Protein AF-A0A4Z1KFR5-F1 (afdb_monomer)

Organism: NCBI:txid87229

Solvent-accessible surface area (backbone atoms only — not comparable to full-atom values): 8633 Å² total; per-residue (Å²): 137,85,88,70,86,76,78,69,70,90,73,71,75,81,86,76,94,77,86,81,93,65,93,71,90,58,83,87,72,60,96,84,70,70,55,71,68,58,49,52,51,48,63,71,68,63,67,84,88,78,84,85,61,54,61,66,76,75,52,79,73,80,79,77,61,59,86,38,67,71,59,56,50,54,55,49,49,27,40,51,37,19,47,72,71,64,39,29,70,61,24,26,55,50,31,51,61,56,67,72,48,80,76,59,44,65,73,59,48,57,52,41,52,53,50,28,52,52,23,51,55,50,50,54,60,45,52,58,49,58,66,60,73,77,111

Radius of gyration: 29.34 Å; Cα contacts (8 Å, |Δi|>4): 68; chains: 1; bounding box: 90×49×53 Å

pLDDT: mean 80.18, std 15.15, range [40.25, 95.62]

Foldseek 3Di:
DDDDPPPPCPPVDDPPPPDDPDPCPDDPADPPDDDPVRVVVCVVVDDPDDDDLCLVVVQDDDDDPQPDPVNLVSLLVSLVSCVVVLVLVVSLVSLVVNLPHPPHDPVSNVSSVVSNVVSVVSVVVVVVVVVVVVD

Nearest PDB structures (foldseek):
  7t6d-assembly1_B  TM=8.370E-01  e=9.330E-01  Escherichia coli
  4zlh-assembly1_A  TM=8.603E-01  e=1.531E+00  Escherichia coli O157:H7
  5jhe-assembly1_A-2  TM=6.437E-01  e=6.706E-01  Saccharomyces cerevisiae S288C
  8bfi-assembly1_B  TM=8.028E-01  e=2.378E+00  Homo sapiens
  8fy4-assembly1_B  TM=7.510E-01  e=2.378E+00  Gallus gallus

Mean predicted aligned error: 14.2 Å

Structure (mmCIF, N/CA/C/O backbone):
data_AF-A0A4Z1KFR5-F1
#
_entry.id   AF-A0A4Z1KFR5-F1
#
loop_
_atom_site.group_PDB
_atom_site.id
_atom_site.type_symbol
_atom_site.label_atom_id
_atom_site.label_alt_id
_atom_site.label_comp_id
_atom_site.label_asym_id
_atom_site.label_entity_id
_atom_site.label_seq_id
_atom_site.pdbx_PDB_ins_code
_atom_site.Cartn_x
_atom_site.Cartn_y
_atom_site.Cartn_z
_atom_site.occupancy
_atom_site.B_iso_or_equiv
_atom_site.auth_seq_id
_atom_site.auth_comp_id
_atom_site.auth_asym_id
_atom_site.auth_atom_id
_atom_site.pdbx_PDB_model_num
ATOM 1 N N . MET A 1 1 ? 64.083 32.388 -1.969 1.00 40.25 1 MET A N 1
ATOM 2 C CA . MET A 1 1 ? 62.735 32.206 -2.538 1.00 40.25 1 MET A CA 1
ATOM 3 C C . MET A 1 1 ? 62.936 31.642 -3.929 1.00 40.25 1 MET A C 1
ATOM 5 O O . MET A 1 1 ? 63.245 32.406 -4.830 1.00 40.25 1 MET A O 1
ATOM 9 N N . SER A 1 2 ? 62.914 30.316 -4.057 1.00 44.47 2 SER A N 1
ATOM 10 C CA . SER A 1 2 ? 62.948 29.649 -5.360 1.00 44.47 2 SER A CA 1
ATOM 11 C C . SER A 1 2 ? 61.517 29.267 -5.688 1.00 44.47 2 SER A C 1
ATOM 13 O O . SER A 1 2 ? 60.977 28.348 -5.082 1.00 44.47 2 SER A O 1
ATOM 15 N N . ASP A 1 3 ? 60.907 30.040 -6.574 1.00 46.41 3 ASP A N 1
ATOM 16 C CA . ASP A 1 3 ? 59.593 29.770 -7.143 1.00 46.41 3 ASP A CA 1
ATOM 17 C C . ASP A 1 3 ? 59.803 28.732 -8.255 1.00 46.41 3 ASP A C 1
ATOM 19 O O . ASP A 1 3 ? 60.385 29.034 -9.296 1.00 46.41 3 ASP A O 1
ATOM 23 N N . SER A 1 4 ? 59.479 27.470 -7.976 1.00 55.31 4 SER A N 1
ATOM 24 C CA . SER A 1 4 ? 59.394 26.425 -9.001 1.00 55.31 4 SER A CA 1
ATOM 25 C C . SER A 1 4 ? 57.915 26.253 -9.330 1.00 55.31 4 SER A C 1
ATOM 27 O O . SER A 1 4 ? 57.151 25.991 -8.400 1.00 55.31 4 SER A O 1
ATOM 29 N N . PRO A 1 5 ? 57.481 26.413 -10.592 1.00 56.44 5 PRO A N 1
ATOM 30 C CA . PRO A 1 5 ? 56.101 26.137 -10.950 1.00 56.44 5 PRO A CA 1
ATOM 31 C C . PRO A 1 5 ? 55.876 24.626 -10.844 1.00 56.44 5 PRO A C 1
ATOM 33 O O . PRO A 1 5 ? 56.324 23.860 -11.694 1.00 56.44 5 PRO A O 1
ATOM 36 N N . GLU A 1 6 ? 55.220 24.186 -9.771 1.00 59.72 6 GLU A N 1
ATOM 37 C CA . GLU A 1 6 ? 54.613 22.858 -9.713 1.00 59.72 6 GLU A CA 1
ATOM 38 C C . GLU A 1 6 ? 53.503 22.820 -10.770 1.00 59.72 6 GLU A C 1
ATOM 40 O O . GLU A 1 6 ? 52.383 23.285 -10.550 1.00 59.72 6 GLU A O 1
ATOM 45 N N . GLU A 1 7 ? 53.831 22.315 -11.959 1.00 61.12 7 GLU A N 1
ATOM 46 C CA . GLU A 1 7 ? 52.833 21.947 -12.956 1.00 61.12 7 GLU A CA 1
ATOM 47 C C . GLU A 1 7 ? 51.954 20.857 -12.350 1.00 61.12 7 GLU A C 1
ATOM 49 O O . GLU A 1 7 ? 52.373 19.721 -12.151 1.00 61.12 7 GLU A O 1
ATOM 54 N N . ASN A 1 8 ? 50.741 21.251 -11.978 1.00 58.06 8 ASN A N 1
ATOM 55 C CA . ASN A 1 8 ? 49.776 20.418 -11.288 1.00 58.06 8 ASN A CA 1
ATOM 56 C C . ASN A 1 8 ? 49.280 19.326 -12.265 1.00 58.06 8 ASN A C 1
ATOM 58 O O . ASN A 1 8 ? 48.485 19.635 -13.160 1.00 58.06 8 ASN A O 1
ATOM 62 N N . PRO A 1 9 ? 49.702 18.051 -12.127 1.00 60.66 9 PRO A N 1
ATOM 63 C CA . PRO A 1 9 ? 49.445 16.997 -13.118 1.00 60.66 9 PRO A CA 1
ATOM 64 C C . PRO A 1 9 ? 47.976 16.547 -13.152 1.00 60.66 9 PRO A C 1
ATOM 66 O O . PRO A 1 9 ? 47.598 15.685 -13.938 1.00 60.66 9 PRO A O 1
ATOM 69 N N . LEU A 1 10 ? 47.125 17.141 -12.311 1.00 60.44 10 LEU A N 1
ATOM 70 C CA . LEU A 1 10 ? 45.708 16.813 -12.178 1.00 60.44 10 LEU A CA 1
ATOM 71 C C . LEU A 1 10 ? 44.878 17.165 -13.430 1.00 60.44 10 LEU A C 1
ATOM 73 O O . LEU A 1 10 ? 43.775 16.651 -13.587 1.00 60.44 10 LEU A O 1
ATOM 77 N N . PHE A 1 11 ? 45.409 18.003 -14.329 1.00 58.62 11 PHE A N 1
ATOM 78 C CA . PHE A 1 11 ? 44.760 18.383 -15.593 1.00 58.62 11 PHE A CA 1
ATOM 79 C C . PHE A 1 11 ? 45.510 17.912 -16.849 1.00 58.62 11 PHE A C 1
ATOM 81 O O . PHE A 1 11 ? 45.105 18.249 -17.958 1.00 58.62 11 PHE A O 1
ATOM 88 N N . ALA A 1 12 ? 46.566 17.105 -16.702 1.00 65.25 12 ALA A N 1
ATOM 89 C CA . ALA A 1 12 ? 47.328 16.544 -17.820 1.00 65.25 12 ALA A CA 1
ATOM 90 C C . ALA A 1 12 ? 46.675 15.257 -18.359 1.00 65.25 12 ALA A C 1
ATOM 92 O O . ALA A 1 12 ? 47.291 14.195 -18.403 1.00 65.25 12 ALA A O 1
ATOM 93 N N . ILE A 1 13 ? 45.393 15.334 -18.724 1.00 63.94 13 ILE A N 1
ATOM 94 C CA . ILE A 1 13 ? 44.717 14.258 -19.454 1.00 63.94 13 ILE A CA 1
ATOM 95 C C . ILE A 1 13 ? 44.874 14.573 -20.940 1.00 63.94 13 ILE A C 1
ATOM 97 O O . ILE A 1 13 ? 44.124 15.375 -21.496 1.00 63.94 13 ILE A O 1
ATOM 101 N N . GLU A 1 14 ? 45.871 13.964 -21.578 1.00 62.62 14 GLU A N 1
ATOM 102 C CA . GLU A 1 14 ? 45.983 13.974 -23.035 1.00 62.62 14 GLU A CA 1
ATOM 103 C C . GLU A 1 14 ? 44.913 13.045 -23.620 1.00 62.62 14 GLU A C 1
ATOM 105 O O . GLU A 1 14 ? 44.894 11.839 -23.372 1.00 62.62 14 GLU A O 1
ATOM 110 N N . TYR A 1 15 ? 43.975 13.629 -24.365 1.00 50.84 15 TYR A N 1
ATOM 111 C CA . TYR A 1 15 ? 42.978 12.892 -25.133 1.00 50.84 15 TYR A CA 1
ATOM 112 C C . TYR A 1 15 ? 43.611 12.460 -26.460 1.00 50.84 15 TYR A C 1
ATOM 114 O O . TYR A 1 15 ? 43.495 13.159 -27.466 1.00 50.84 15 TYR A O 1
ATOM 122 N N . ASP A 1 16 ? 44.316 11.328 -26.448 1.00 46.94 16 ASP A N 1
ATOM 123 C CA . ASP A 1 16 ? 44.794 10.690 -27.672 1.00 46.94 16 ASP A CA 1
ATOM 124 C C . ASP A 1 16 ? 43.705 9.764 -28.227 1.00 46.94 16 ASP A C 1
ATOM 126 O O . ASP A 1 16 ? 43.477 8.653 -27.750 1.00 46.94 16 ASP A O 1
ATOM 130 N N . SER A 1 17 ? 42.987 10.252 -29.237 1.00 55.53 17 SER A N 1
ATOM 131 C CA . SER A 1 17 ? 42.056 9.463 -30.047 1.00 55.53 17 SER A CA 1
ATOM 132 C C . SER A 1 17 ? 42.835 8.715 -31.138 1.00 55.53 17 SER A C 1
ATOM 134 O O . SER A 1 17 ? 42.569 8.906 -32.326 1.00 55.53 17 SER A O 1
ATOM 136 N N . SER A 1 18 ? 43.832 7.910 -30.765 1.00 58.16 18 SER A N 1
ATOM 137 C CA . SER A 1 18 ? 44.662 7.181 -31.730 1.00 58.16 18 SER A CA 1
ATOM 138 C C . SER A 1 18 ? 45.130 5.814 -31.219 1.00 58.16 18 SER A C 1
ATOM 140 O O . SER A 1 18 ? 46.304 5.474 -31.331 1.00 58.16 18 SER A O 1
ATOM 142 N N . ASP A 1 19 ? 44.204 4.981 -30.738 1.00 52.28 19 ASP A N 1
ATOM 143 C CA . ASP A 1 19 ? 44.435 3.533 -30.635 1.00 52.28 19 ASP A CA 1
ATOM 144 C C . ASP A 1 19 ? 43.265 2.759 -31.263 1.00 52.28 19 ASP A C 1
ATOM 146 O O . ASP A 1 19 ? 42.355 2.291 -30.587 1.00 52.28 19 ASP A O 1
ATOM 150 N N . GLU A 1 20 ? 43.257 2.663 -32.597 1.00 50.41 20 GLU A N 1
ATOM 151 C CA . GLU A 1 20 ? 42.346 1.771 -33.325 1.00 50.41 20 GLU A CA 1
ATOM 152 C C . GLU A 1 20 ? 43.113 1.056 -34.448 1.00 50.41 20 GLU A C 1
ATOM 154 O O . GLU A 1 20 ? 43.122 1.463 -35.607 1.00 50.41 20 GLU A O 1
ATOM 159 N N . SER A 1 21 ? 43.824 -0.015 -34.085 1.00 52.75 21 SER A N 1
ATOM 160 C CA . SER A 1 21 ? 44.385 -0.999 -35.024 1.00 52.75 21 SER A CA 1
ATOM 161 C C . SER A 1 21 ? 43.754 -2.370 -34.796 1.00 52.75 21 SER A C 1
ATOM 163 O O . SER A 1 21 ? 44.427 -3.359 -34.517 1.00 52.75 21 SER A O 1
ATOM 165 N N . THR A 1 22 ? 42.435 -2.435 -34.957 1.00 56.69 22 THR A N 1
ATOM 166 C CA . THR A 1 22 ? 41.704 -3.674 -35.246 1.00 56.69 22 THR A CA 1
ATOM 167 C C . THR A 1 22 ? 40.730 -3.397 -36.389 1.00 56.69 22 THR A C 1
ATOM 169 O O . THR A 1 22 ? 40.106 -2.338 -36.387 1.00 56.69 22 THR A O 1
ATOM 172 N N . PRO A 1 23 ? 40.594 -4.282 -37.395 1.00 47.09 23 PRO A N 1
ATOM 173 C CA . PRO A 1 23 ? 39.638 -4.085 -38.480 1.00 47.09 23 PRO A CA 1
ATOM 174 C C . PRO A 1 23 ? 38.212 -4.274 -37.942 1.00 47.09 23 PRO A C 1
ATOM 176 O O . PRO A 1 23 ? 37.641 -5.360 -38.024 1.00 47.09 23 PRO A O 1
ATOM 179 N N . ASP A 1 24 ? 37.654 -3.214 -37.361 1.00 49.66 24 ASP A N 1
ATOM 180 C CA . ASP A 1 24 ? 36.275 -3.132 -36.891 1.00 49.66 24 ASP A CA 1
ATOM 181 C C . ASP A 1 24 ? 35.333 -3.039 -38.104 1.00 49.66 24 ASP A C 1
ATOM 183 O O . ASP A 1 24 ? 34.917 -1.971 -38.544 1.00 49.66 24 ASP A O 1
ATOM 187 N N . THR A 1 25 ? 34.986 -4.191 -38.682 1.00 58.25 25 THR A N 1
ATOM 188 C CA . THR A 1 25 ? 33.939 -4.318 -39.716 1.00 58.25 25 THR A CA 1
ATOM 189 C C . THR A 1 25 ? 32.521 -4.343 -39.133 1.00 58.25 25 THR A C 1
ATOM 191 O O . THR A 1 25 ? 31.588 -4.814 -39.781 1.00 58.25 25 THR A O 1
ATOM 194 N N . THR A 1 26 ? 32.336 -3.866 -37.905 1.00 63.62 26 THR A N 1
ATOM 195 C CA . THR A 1 26 ? 31.020 -3.672 -37.295 1.00 63.62 26 THR A CA 1
ATOM 196 C C . THR A 1 26 ? 30.990 -2.287 -36.684 1.00 63.62 26 THR A C 1
ATOM 198 O O . THR A 1 26 ? 31.729 -2.014 -35.742 1.00 63.62 26 THR A O 1
ATOM 201 N N . GLU A 1 27 ? 30.148 -1.416 -37.234 1.00 67.00 27 GLU A N 1
ATOM 202 C CA . GLU A 1 27 ? 29.875 -0.093 -36.682 1.00 67.00 27 GLU A CA 1
ATOM 203 C C . GLU A 1 27 ? 29.598 -0.231 -35.176 1.00 67.00 27 GLU A C 1
ATOM 205 O O . GLU A 1 27 ? 28.696 -0.968 -34.770 1.00 67.00 27 GLU A O 1
ATOM 210 N N . LYS A 1 28 ? 30.415 0.415 -34.335 1.00 75.25 28 LYS A N 1
ATOM 211 C CA . LYS A 1 28 ? 30.252 0.422 -32.875 1.00 75.25 28 LYS A CA 1
ATOM 212 C C . LYS A 1 28 ? 28.951 1.153 -32.531 1.00 75.25 28 LYS A C 1
ATOM 214 O O . LYS A 1 28 ? 28.934 2.365 -32.335 1.00 75.25 28 LYS A O 1
ATOM 219 N N . VAL A 1 29 ? 27.843 0.416 -32.496 1.00 77.38 29 VAL A N 1
ATOM 220 C CA . VAL A 1 29 ? 26.529 0.945 -32.121 1.00 77.38 29 VAL A CA 1
ATOM 221 C C . VAL A 1 29 ? 26.507 1.196 -30.605 1.00 77.38 29 VAL A C 1
ATOM 223 O O . VAL A 1 29 ? 26.813 0.279 -29.836 1.00 77.38 29 VAL A O 1
ATOM 226 N N . PRO A 1 30 ? 26.149 2.410 -30.141 1.00 86.44 30 PRO A N 1
ATOM 227 C CA . PRO A 1 30 ? 26.003 2.696 -28.717 1.00 86.44 30 PRO A CA 1
ATOM 228 C C . PRO A 1 30 ? 25.018 1.741 -28.033 1.00 86.44 30 PRO A C 1
ATOM 230 O O . PRO A 1 30 ? 24.008 1.358 -28.620 1.00 86.44 30 PRO A O 1
ATOM 233 N N . ARG A 1 31 ? 25.268 1.409 -26.759 1.00 84.62 31 ARG A N 1
ATOM 234 C CA . ARG A 1 31 ? 24.423 0.498 -25.958 1.00 84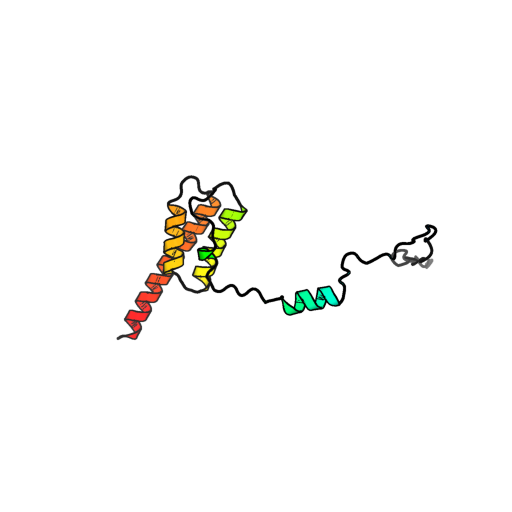.62 31 ARG A CA 1
ATOM 235 C C . ARG A 1 31 ? 22.938 0.892 -25.941 1.00 84.62 31 ARG A C 1
ATOM 237 O O . ARG A 1 31 ? 22.086 0.011 -25.877 1.00 84.62 31 ARG A O 1
ATOM 244 N N . ASP A 1 32 ? 22.655 2.188 -26.029 1.00 84.25 32 ASP A N 1
ATOM 245 C CA . ASP A 1 32 ? 21.304 2.750 -25.938 1.00 84.25 32 ASP A CA 1
ATOM 246 C C . ASP A 1 32 ? 20.728 3.138 -27.312 1.00 84.25 32 ASP A C 1
ATOM 248 O O . ASP A 1 32 ? 19.756 3.888 -27.399 1.00 84.25 32 ASP A O 1
ATOM 252 N N . PHE A 1 33 ? 21.330 2.668 -28.409 1.00 87.12 33 PHE A N 1
ATOM 253 C CA . PHE A 1 33 ? 20.815 2.950 -29.744 1.00 87.12 33 PHE A CA 1
ATOM 254 C C . PHE A 1 33 ? 19.433 2.318 -29.955 1.00 87.12 33 PHE A C 1
ATOM 256 O O . PHE A 1 33 ? 19.229 1.117 -29.769 1.00 87.12 33 PHE A O 1
ATOM 263 N N . GLN A 1 34 ? 18.497 3.134 -30.430 1.00 87.19 34 GLN A N 1
ATOM 264 C CA . GLN A 1 34 ? 17.168 2.726 -30.862 1.00 87.19 34 GLN A CA 1
ATOM 265 C C . GLN A 1 34 ? 16.929 3.310 -32.256 1.00 87.19 34 GLN A C 1
ATOM 267 O O . GLN A 1 34 ? 17.179 4.492 -32.486 1.00 87.19 34 GLN A O 1
ATOM 272 N N . SER A 1 35 ? 16.450 2.495 -33.200 1.00 90.94 35 SER A N 1
ATOM 273 C CA . SER A 1 35 ? 16.064 3.001 -34.520 1.00 90.94 35 SER A CA 1
ATOM 274 C C . SER A 1 35 ? 14.871 3.957 -34.409 1.00 90.94 35 SER A C 1
ATOM 276 O O . SER A 1 35 ? 14.023 3.813 -33.525 1.00 90.94 35 SER A O 1
ATOM 278 N N . GLU A 1 36 ? 14.764 4.904 -35.344 1.00 91.38 36 GLU A N 1
ATOM 279 C CA . GLU A 1 36 ? 13.643 5.857 -35.389 1.00 91.38 36 GLU A CA 1
ATOM 280 C C . GLU A 1 36 ? 12.286 5.139 -35.487 1.00 91.38 36 GLU A C 1
ATOM 282 O O . GLU A 1 36 ? 11.316 5.539 -34.848 1.00 91.38 36 GLU A O 1
ATOM 287 N N . GLU A 1 37 ? 12.215 4.027 -36.224 1.00 91.81 37 GLU A N 1
ATOM 288 C CA . GLU A 1 37 ? 11.002 3.209 -36.316 1.00 91.81 37 GLU A CA 1
ATOM 289 C C . GLU A 1 37 ? 10.596 2.629 -34.953 1.00 91.81 37 GLU A C 1
ATOM 291 O O . GLU A 1 37 ? 9.436 2.751 -34.549 1.00 91.81 37 GLU A O 1
ATOM 296 N N . ASN A 1 38 ? 11.557 2.081 -34.201 1.00 91.31 38 ASN A N 1
ATOM 297 C CA . ASN A 1 38 ? 11.310 1.553 -32.862 1.00 91.31 38 ASN A CA 1
ATOM 298 C C . ASN A 1 38 ? 10.920 2.669 -31.890 1.00 91.31 38 ASN A C 1
ATOM 300 O O . ASN A 1 38 ? 10.055 2.464 -31.039 1.00 91.31 38 ASN A O 1
ATOM 304 N N . PHE A 1 39 ? 11.539 3.847 -31.998 1.00 90.81 39 PHE A N 1
ATOM 305 C CA . PHE A 1 39 ? 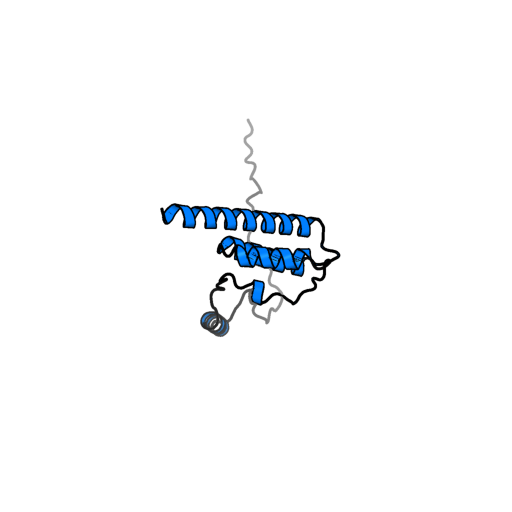11.179 5.002 -31.179 1.00 90.81 39 PHE A CA 1
ATOM 306 C C . PHE A 1 39 ? 9.739 5.437 -31.448 1.00 90.81 39 PHE A C 1
ATOM 308 O O . PHE A 1 39 ? 8.959 5.604 -30.512 1.00 90.81 39 PHE A O 1
AT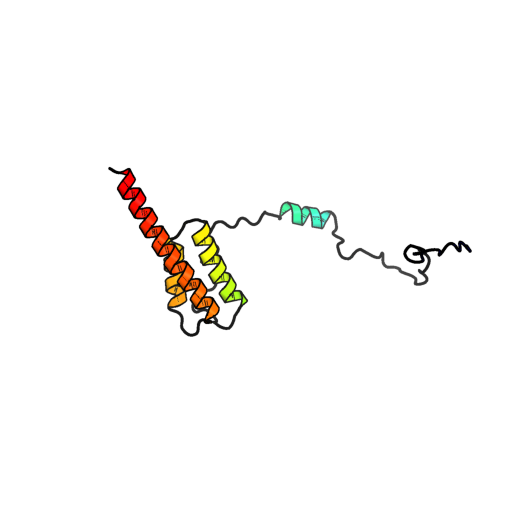OM 315 N N . GLN A 1 40 ? 9.343 5.549 -32.716 1.00 94.19 40 GLN A N 1
ATOM 316 C CA . GLN A 1 40 ? 7.981 5.918 -33.097 1.00 94.19 40 GLN A CA 1
ATOM 317 C C . GLN A 1 40 ? 6.956 4.860 -32.674 1.00 94.19 40 GLN A C 1
ATOM 319 O O . GLN A 1 40 ? 5.857 5.227 -32.258 1.00 94.19 40 GLN A O 1
ATOM 324 N N . ALA A 1 41 ? 7.299 3.568 -32.731 1.00 93.25 41 ALA A N 1
ATOM 325 C CA . ALA A 1 41 ? 6.452 2.492 -32.219 1.00 93.25 41 ALA A CA 1
ATOM 326 C C . ALA A 1 41 ? 6.217 2.639 -30.707 1.00 93.25 41 ALA A C 1
ATOM 328 O O . ALA A 1 41 ? 5.067 2.751 -30.279 1.00 93.25 41 ALA A O 1
ATOM 329 N N . VAL A 1 42 ? 7.293 2.767 -29.920 1.00 91.69 42 VAL A N 1
ATOM 330 C CA . VAL A 1 42 ? 7.204 2.982 -28.467 1.00 91.69 42 VAL A CA 1
ATOM 331 C C . VAL A 1 42 ? 6.429 4.255 -28.162 1.00 91.69 42 VAL A C 1
ATOM 333 O O . VAL A 1 42 ? 5.563 4.246 -27.304 1.00 91.69 42 VAL A O 1
ATOM 336 N N . ARG A 1 43 ? 6.664 5.348 -28.888 1.00 92.06 43 ARG A N 1
ATOM 337 C CA . ARG A 1 43 ? 5.994 6.629 -28.635 1.00 92.06 43 ARG A CA 1
ATOM 338 C C . ARG A 1 43 ? 4.493 6.594 -28.935 1.00 92.06 43 ARG A C 1
ATOM 340 O O . ARG A 1 43 ? 3.740 7.317 -28.292 1.00 92.06 43 ARG A O 1
ATOM 347 N N . ARG A 1 44 ? 4.056 5.785 -29.909 1.00 92.50 44 ARG A N 1
ATOM 348 C CA . ARG A 1 44 ? 2.627 5.566 -30.206 1.00 92.50 44 ARG A CA 1
ATOM 349 C C . ARG A 1 44 ? 1.952 4.703 -29.144 1.00 92.50 44 ARG A C 1
ATOM 351 O O . ARG A 1 44 ? 0.791 4.939 -28.827 1.00 92.50 44 ARG A O 1
ATOM 358 N N . GLU A 1 45 ? 2.658 3.697 -28.638 1.00 93.12 45 GLU A N 1
ATOM 359 C CA . GLU A 1 45 ? 2.128 2.761 -27.645 1.00 93.12 45 GLU A CA 1
ATOM 360 C C . GLU A 1 45 ? 2.207 3.309 -26.214 1.00 93.12 45 GLU A C 1
ATOM 362 O O . GLU A 1 45 ? 1.361 2.992 -25.375 1.00 93.12 45 GLU A O 1
ATOM 367 N N . TRP A 1 46 ? 3.199 4.157 -25.938 1.00 91.75 46 TRP A N 1
ATOM 368 C CA . TRP A 1 46 ? 3.485 4.651 -24.604 1.00 91.75 46 TRP A CA 1
ATOM 369 C C . TRP A 1 46 ? 2.300 5.430 -24.048 1.00 91.75 46 TRP A C 1
ATOM 371 O O . TRP A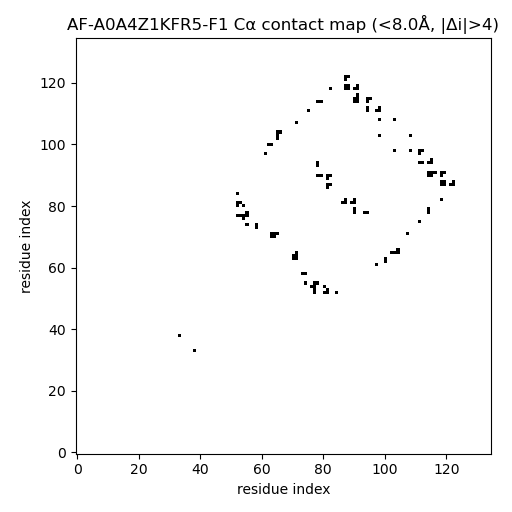 1 46 ? 1.819 6.410 -24.621 1.00 91.75 46 TRP A O 1
ATOM 381 N N . LYS A 1 47 ? 1.860 4.998 -22.871 1.00 86.94 47 LYS A N 1
ATOM 382 C CA . LYS A 1 47 ? 0.875 5.687 -22.053 1.00 86.94 47 LYS A CA 1
ATOM 383 C C . LYS A 1 47 ? 1.483 5.906 -20.684 1.00 86.94 47 LYS A C 1
ATOM 385 O O . LYS A 1 47 ? 2.092 4.996 -20.120 1.00 86.94 47 LYS A O 1
ATOM 390 N N . ALA A 1 48 ? 1.287 7.104 -20.143 1.00 86.19 48 ALA A N 1
ATOM 391 C CA . ALA A 1 48 ? 1.633 7.370 -18.759 1.00 86.19 48 ALA A CA 1
ATOM 392 C C . ALA A 1 48 ? 0.891 6.370 -17.863 1.00 86.19 48 ALA A C 1
ATOM 394 O O . ALA A 1 48 ? -0.323 6.185 -17.992 1.00 86.19 48 ALA A O 1
ATOM 395 N N . ARG A 1 49 ? 1.624 5.719 -16.959 1.00 78.50 49 ARG A N 1
ATOM 396 C CA . ARG A 1 49 ? 1.018 4.869 -15.937 1.00 78.50 49 ARG A CA 1
ATOM 397 C C . ARG A 1 49 ? 0.206 5.769 -15.009 1.00 78.50 49 ARG A C 1
ATOM 399 O O . ARG A 1 49 ? 0.769 6.618 -14.327 1.00 78.50 49 ARG A O 1
ATOM 406 N N . SER A 1 50 ? -1.111 5.601 -15.024 1.00 77.94 50 SER A N 1
ATOM 407 C CA . SER A 1 50 ? -2.026 6.264 -14.097 1.00 77.94 50 SER A CA 1
ATOM 408 C C . SER A 1 50 ? -2.423 5.252 -13.028 1.00 77.94 50 SER A C 1
ATOM 410 O O . SER A 1 50 ? -3.026 4.229 -13.343 1.00 77.94 50 SER A O 1
ATOM 412 N N . GLU A 1 51 ? -2.025 5.506 -11.785 1.00 76.00 51 GLU A N 1
ATOM 413 C CA . GLU A 1 51 ? -2.400 4.690 -10.627 1.00 76.00 51 GLU A CA 1
ATOM 414 C C . GLU A 1 51 ? -3.591 5.354 -9.933 1.00 76.00 51 GLU A C 1
ATOM 416 O O . GLU A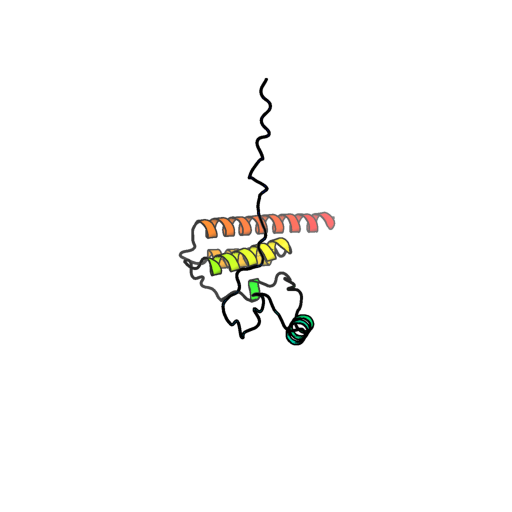 1 51 ? -3.469 6.474 -9.443 1.00 76.00 51 GLU A O 1
ATOM 421 N N . SER A 1 52 ? -4.760 4.710 -9.969 1.00 80.56 52 SER A N 1
ATOM 422 C CA . SER A 1 52 ? -6.064 5.277 -9.588 1.00 80.56 52 SER A CA 1
ATOM 423 C C . SER A 1 52 ? -6.599 4.788 -8.235 1.00 80.56 52 SER A C 1
ATOM 425 O O . SER A 1 52 ? -7.789 4.950 -7.958 1.00 80.56 52 SER A O 1
ATOM 427 N N . GLY A 1 53 ? -5.778 4.166 -7.380 1.00 80.81 53 GLY A N 1
ATOM 428 C CA . GLY A 1 53 ? -6.281 3.580 -6.129 1.00 80.81 53 GLY A CA 1
ATOM 429 C C . GLY A 1 53 ? -6.759 2.135 -6.266 1.00 80.81 53 GLY A C 1
ATOM 430 O O . GLY A 1 53 ? -7.446 1.618 -5.381 1.00 80.81 53 GLY A O 1
ATOM 431 N N . GLU A 1 54 ? -6.492 1.493 -7.402 1.00 85.88 54 GLU A N 1
ATOM 432 C CA . GLU A 1 54 ? -7.035 0.179 -7.755 1.00 85.88 54 GLU A CA 1
ATOM 433 C C . GLU A 1 54 ? -6.003 -0.950 -7.690 1.00 85.88 54 GLU A C 1
ATOM 435 O O . GLU A 1 54 ? -6.325 -2.079 -8.063 1.00 85.88 54 GLU A O 1
ATOM 440 N N . ILE A 1 55 ? -4.794 -0.694 -7.175 1.00 84.75 55 ILE A N 1
ATOM 441 C CA . ILE A 1 55 ? -3.734 -1.712 -7.089 1.00 84.75 55 ILE A CA 1
ATOM 442 C C . ILE A 1 55 ? -4.216 -2.931 -6.293 1.00 84.75 55 ILE A C 1
ATOM 444 O O . ILE A 1 55 ? -3.928 -4.067 -6.661 1.00 84.75 55 ILE A O 1
ATOM 448 N N . HIS A 1 56 ? -5.045 -2.722 -5.268 1.00 81.12 56 HIS A N 1
ATOM 449 C CA . HIS A 1 56 ? -5.632 -3.801 -4.471 1.00 81.12 56 HIS A CA 1
ATOM 450 C C . HIS A 1 56 ? -6.436 -4.835 -5.294 1.00 81.12 56 HIS A C 1
ATOM 452 O O . HIS A 1 56 ? -6.612 -5.964 -4.843 1.00 81.12 56 HIS A O 1
ATOM 458 N N . LYS A 1 57 ? -6.925 -4.485 -6.495 1.00 86.81 57 LYS A N 1
ATOM 459 C CA . LYS A 1 57 ? -7.695 -5.387 -7.374 1.00 86.81 57 LYS A CA 1
ATOM 460 C C . LYS A 1 57 ? -6.813 -6.323 -8.196 1.00 86.81 57 LYS A C 1
ATOM 462 O O . LYS A 1 57 ? -7.278 -7.377 -8.618 1.00 86.81 57 LYS A O 1
ATOM 467 N N . THR A 1 58 ? -5.570 -5.926 -8.459 1.00 86.31 58 THR A N 1
ATOM 468 C CA . THR A 1 58 ? -4.614 -6.695 -9.272 1.00 86.31 58 THR A CA 1
ATOM 469 C C . THR A 1 58 ? -3.675 -7.544 -8.420 1.00 86.31 58 THR A C 1
ATOM 471 O O . THR A 1 58 ? -2.847 -8.277 -8.964 1.00 86.31 58 THR A O 1
ATOM 474 N N . LEU A 1 59 ? -3.804 -7.464 -7.092 1.00 85.00 59 LEU A N 1
ATOM 475 C CA . LEU A 1 59 ? -3.019 -8.264 -6.166 1.00 85.00 59 LEU A CA 1
ATOM 476 C C . LEU A 1 59 ? -3.289 -9.763 -6.345 1.00 85.00 59 LEU A C 1
ATOM 478 O O . LEU A 1 59 ? -4.420 -10.165 -6.638 1.00 85.00 59 LEU A O 1
ATOM 482 N N . PRO A 1 60 ? -2.266 -10.610 -6.128 1.00 83.44 60 PRO A N 1
ATOM 483 C CA . PRO A 1 60 ? -2.474 -12.047 -6.078 1.00 83.44 60 PRO A CA 1
ATOM 484 C C . PRO A 1 60 ? -3.461 -12.400 -4.952 1.00 83.44 60 PRO A C 1
ATOM 486 O O . PRO A 1 60 ? -3.543 -11.681 -3.953 1.00 83.44 60 PRO A O 1
ATOM 489 N N . PRO A 1 61 ? -4.216 -13.502 -5.084 1.00 83.56 61 PRO A N 1
ATOM 490 C CA . PRO A 1 61 ? -5.158 -13.913 -4.055 1.00 83.56 61 PRO A CA 1
ATOM 491 C C . PRO A 1 61 ? -4.431 -14.229 -2.743 1.00 83.56 61 PRO A C 1
ATOM 493 O O . PRO A 1 61 ? -3.304 -14.725 -2.743 1.00 83.56 61 PRO A O 1
ATOM 496 N N . LEU A 1 62 ? -5.105 -13.966 -1.625 1.00 81.38 62 LEU A N 1
ATOM 497 C CA . LEU A 1 62 ? -4.716 -14.501 -0.321 1.00 81.38 62 LEU A CA 1
ATOM 498 C C . LEU A 1 62 ? -4.887 -16.039 -0.331 1.00 81.38 62 LEU A C 1
ATOM 500 O O . LEU A 1 62 ? -5.807 -16.528 -0.995 1.00 81.38 62 LEU A O 1
ATOM 504 N N . PRO A 1 63 ? -4.059 -16.813 0.394 1.00 79.25 63 PRO A N 1
ATOM 505 C CA . PRO A 1 63 ? -3.111 -16.375 1.418 1.00 79.25 63 PRO A CA 1
ATOM 506 C C . PRO A 1 63 ? -1.768 -15.847 0.894 1.00 79.25 63 PRO A C 1
ATOM 508 O O . PRO A 1 63 ? -1.291 -16.239 -0.172 1.00 79.25 63 PRO A O 1
ATOM 511 N N . LEU A 1 64 ? -1.148 -14.944 1.660 1.00 78.62 64 LEU A N 1
ATOM 512 C CA . LEU A 1 64 ? 0.177 -14.407 1.335 1.00 78.62 64 LEU A CA 1
ATOM 513 C C . LEU A 1 64 ? 1.245 -15.493 1.473 1.00 78.62 64 LEU A C 1
ATOM 515 O O . LEU A 1 64 ? 1.172 -16.319 2.375 1.00 78.62 64 LEU A O 1
ATOM 519 N N . ASN A 1 65 ? 2.298 -15.444 0.655 1.00 77.94 65 ASN A N 1
ATOM 520 C CA . ASN A 1 65 ? 3.537 -16.126 1.002 1.00 77.94 65 ASN A CA 1
ATOM 521 C C . ASN A 1 65 ? 4.329 -15.224 1.966 1.00 77.94 65 ASN A C 1
ATOM 523 O O . ASN A 1 65 ? 4.913 -14.230 1.517 1.00 77.94 65 ASN A O 1
ATOM 527 N N . PRO A 1 66 ? 4.402 -15.553 3.267 1.00 68.06 66 PRO A N 1
ATOM 528 C CA . PRO A 1 66 ? 4.995 -14.670 4.268 1.00 68.06 66 PRO A CA 1
ATOM 529 C C . PRO A 1 66 ? 6.495 -14.436 4.067 1.00 68.06 66 PRO A C 1
ATOM 531 O O . PRO A 1 66 ? 7.034 -13.430 4.518 1.00 68.06 66 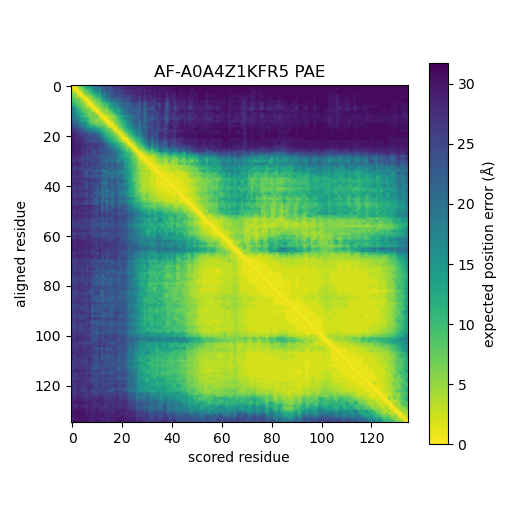PRO A O 1
ATOM 534 N N . ARG A 1 67 ? 7.187 -15.328 3.345 1.00 73.19 67 ARG A N 1
ATOM 535 C CA . ARG A 1 67 ? 8.618 -15.182 3.035 1.00 73.19 67 ARG A CA 1
ATOM 536 C C . ARG A 1 67 ? 8.897 -14.401 1.751 1.00 73.19 67 ARG A C 1
ATOM 538 O O . ARG A 1 67 ? 10.059 -14.155 1.424 1.00 73.19 67 ARG A O 1
ATOM 545 N N . SER A 1 68 ? 7.862 -13.989 1.021 1.00 83.50 68 SER A N 1
ATOM 546 C CA . SER A 1 68 ? 8.009 -13.228 -0.216 1.00 83.50 68 SER A CA 1
ATOM 547 C C . SER A 1 68 ? 7.980 -11.723 0.052 1.00 83.50 68 SER A C 1
ATOM 549 O O . SER A 1 68 ? 6.922 -11.098 0.064 1.00 83.50 68 SER A O 1
ATOM 551 N N . LYS A 1 69 ? 9.170 -11.119 0.182 1.00 83.06 69 LYS A N 1
ATOM 552 C CA . LYS A 1 69 ? 9.343 -9.655 0.247 1.00 83.06 69 LYS A CA 1
ATOM 553 C C . LYS A 1 69 ? 8.594 -8.877 -0.849 1.00 83.06 69 LYS A C 1
ATOM 555 O O . LYS A 1 69 ? 7.954 -7.880 -0.508 1.00 83.06 69 LYS A O 1
ATOM 560 N N . PRO A 1 70 ? 8.648 -9.266 -2.143 1.00 88.50 70 PRO A N 1
ATOM 561 C CA . PRO A 1 70 ? 7.944 -8.507 -3.174 1.00 88.50 70 PRO A CA 1
ATOM 562 C C . PRO A 1 70 ? 6.426 -8.585 -2.997 1.00 88.50 70 PRO A C 1
ATOM 564 O O . PRO A 1 70 ? 5.745 -7.587 -3.208 1.00 88.50 70 PRO A O 1
ATOM 567 N N . GLN A 1 71 ? 5.899 -9.728 -2.545 1.00 86.12 71 GLN A N 1
ATOM 568 C CA . GLN A 1 71 ? 4.467 -9.873 -2.308 1.00 86.12 71 GLN A CA 1
ATOM 569 C C . GLN A 1 71 ? 4.026 -9.018 -1.117 1.00 86.12 71 GLN A C 1
ATOM 571 O O . GLN A 1 71 ? 3.098 -8.234 -1.255 1.00 86.12 71 GLN A O 1
ATOM 576 N N . THR A 1 72 ? 4.725 -9.063 0.021 1.00 88.50 72 THR A N 1
ATOM 577 C CA . THR A 1 72 ? 4.381 -8.218 1.181 1.00 88.50 72 THR A CA 1
ATOM 578 C C . THR A 1 72 ? 4.425 -6.726 0.848 1.00 88.50 72 THR A C 1
ATOM 580 O O . THR A 1 72 ? 3.547 -5.977 1.267 1.00 88.50 72 THR A O 1
ATOM 583 N N . ALA A 1 73 ? 5.391 -6.290 0.031 1.00 90.06 73 ALA A N 1
ATOM 584 C CA . ALA A 1 73 ? 5.475 -4.898 -0.406 1.00 90.06 73 ALA A CA 1
ATOM 585 C C . ALA A 1 73 ? 4.267 -4.478 -1.262 1.00 90.06 73 ALA A C 1
ATOM 587 O O . ALA A 1 73 ? 3.712 -3.408 -1.042 1.00 90.06 73 ALA A O 1
ATOM 588 N N . GLN A 1 74 ? 3.809 -5.327 -2.190 1.00 90.50 74 GLN A N 1
ATOM 589 C CA . GLN A 1 74 ? 2.640 -5.028 -3.028 1.00 90.50 74 GLN A CA 1
ATOM 590 C C . GLN A 1 74 ? 1.361 -4.817 -2.209 1.00 90.50 74 GLN A C 1
ATOM 592 O O . GLN A 1 74 ? 0.592 -3.901 -2.493 1.00 90.50 74 GLN A O 1
ATOM 597 N N . PHE A 1 75 ? 1.143 -5.634 -1.177 1.00 90.81 75 PHE A N 1
ATOM 598 C CA . PHE A 1 75 ? -0.027 -5.492 -0.307 1.00 90.81 75 PHE A CA 1
ATOM 599 C C . PHE A 1 75 ? 0.069 -4.248 0.570 1.00 90.81 75 PHE A C 1
ATOM 601 O O . PHE A 1 75 ? -0.934 -3.561 0.752 1.00 90.81 75 PHE A O 1
ATOM 608 N N . LEU A 1 76 ? 1.270 -3.918 1.057 1.00 92.19 76 LEU A N 1
ATOM 609 C CA . LEU A 1 76 ? 1.480 -2.662 1.769 1.00 92.19 76 LEU A CA 1
ATOM 610 C C . LEU A 1 76 ? 1.149 -1.466 0.872 1.00 92.19 76 LEU A C 1
ATOM 612 O O . LEU A 1 76 ? 0.352 -0.622 1.267 1.00 92.19 76 LEU A O 1
ATOM 616 N N . TYR A 1 77 ? 1.682 -1.435 -0.351 1.00 91.75 77 TYR A N 1
ATOM 617 C CA . TYR A 1 77 ? 1.409 -0.352 -1.296 1.00 91.75 77 TYR A CA 1
ATOM 618 C C . TYR A 1 77 ? -0.076 -0.211 -1.607 1.00 91.75 77 TYR A C 1
ATOM 620 O O . TYR A 1 77 ? -0.572 0.906 -1.687 1.00 91.75 77 TYR A O 1
ATOM 628 N N . ALA A 1 78 ? -0.812 -1.316 -1.717 1.00 92.69 78 ALA A N 1
ATOM 629 C CA . ALA A 1 78 ? -2.254 -1.260 -1.913 1.00 92.69 78 ALA A CA 1
ATOM 630 C C . ALA A 1 78 ? -2.993 -0.615 -0.725 1.00 92.69 78 ALA A C 1
ATOM 632 O O . ALA A 1 78 ? -3.898 0.193 -0.938 1.00 92.69 78 ALA A O 1
ATOM 633 N N . ILE A 1 79 ? -2.602 -0.925 0.519 1.00 93.88 79 ILE A N 1
ATOM 634 C CA . ILE A 1 79 ? -3.164 -0.275 1.717 1.00 93.88 79 ILE A CA 1
ATOM 635 C C . ILE A 1 79 ? -2.819 1.220 1.728 1.00 93.88 79 ILE A C 1
ATOM 637 O O . ILE A 1 79 ? -3.685 2.055 1.994 1.00 93.88 79 ILE A O 1
ATOM 641 N N . GLU A 1 80 ? -1.567 1.565 1.429 1.00 93.75 80 GLU A N 1
ATOM 642 C CA . GLU A 1 80 ? -1.090 2.950 1.397 1.00 93.75 80 GLU A CA 1
ATOM 643 C C . GLU A 1 80 ? -1.796 3.779 0.324 1.00 93.75 80 GLU A C 1
ATOM 645 O O . GLU A 1 80 ? -2.188 4.917 0.582 1.00 93.75 80 GLU A O 1
ATOM 650 N N . GLU A 1 81 ? -2.020 3.194 -0.851 1.00 93.12 81 GLU A N 1
ATOM 651 C CA . GLU A 1 81 ? -2.746 3.820 -1.949 1.00 93.12 81 GLU A CA 1
ATOM 652 C C . GLU A 1 81 ? -4.198 4.109 -1.535 1.00 93.12 81 GLU A C 1
ATOM 654 O O . GLU A 1 81 ? -4.661 5.247 -1.637 1.00 93.12 81 GLU A O 1
ATOM 659 N N . LEU A 1 82 ? -4.902 3.119 -0.972 1.00 92.75 82 LEU A N 1
ATOM 660 C CA . LEU A 1 82 ? -6.267 3.302 -0.465 1.00 92.75 82 LEU A CA 1
ATOM 661 C C . LEU A 1 82 ? -6.334 4.383 0.624 1.00 92.75 82 LEU A C 1
ATOM 663 O O . LEU A 1 82 ? -7.237 5.225 0.608 1.00 92.75 82 LEU A O 1
ATOM 667 N N . TYR A 1 83 ? -5.357 4.406 1.535 1.00 92.94 83 TYR A N 1
ATOM 668 C CA . TYR A 1 83 ? -5.245 5.444 2.557 1.00 92.94 83 TYR A CA 1
ATOM 669 C C . TYR A 1 83 ? -5.024 6.835 1.940 1.00 92.94 83 TYR A C 1
ATOM 671 O O . TYR A 1 83 ? -5.670 7.801 2.355 1.00 92.94 83 TYR A O 1
ATOM 679 N N . PHE A 1 84 ? -4.153 6.954 0.933 1.00 92.44 84 PHE A N 1
ATOM 680 C CA . PHE A 1 84 ? -3.874 8.215 0.240 1.00 92.44 84 PHE A CA 1
ATOM 681 C C . PHE A 1 84 ? -5.111 8.759 -0.487 1.00 92.44 84 PHE A C 1
ATOM 683 O O . PHE A 1 84 ? -5.430 9.943 -0.366 1.00 92.44 84 PHE A O 1
ATOM 690 N N . TYR A 1 85 ? -5.873 7.882 -1.147 1.00 91.12 85 TYR A N 1
ATOM 691 C CA . TYR A 1 85 ? -7.150 8.216 -1.787 1.00 91.12 85 TYR A CA 1
ATOM 692 C C . TYR A 1 85 ? -8.313 8.425 -0.804 1.00 91.12 85 TYR A C 1
ATOM 694 O O . TYR A 1 85 ? -9.452 8.596 -1.233 1.00 91.12 85 TYR A O 1
ATOM 702 N N . ARG A 1 86 ? -8.050 8.436 0.512 1.00 91.81 86 ARG A N 1
ATOM 703 C CA . ARG A 1 86 ? -9.053 8.574 1.585 1.00 91.81 86 ARG A CA 1
ATOM 704 C C . ARG A 1 86 ? -10.143 7.497 1.571 1.00 91.81 86 ARG A C 1
ATOM 706 O O . ARG A 1 86 ? -11.193 7.671 2.185 1.00 91.81 86 ARG A O 1
ATOM 713 N N . ARG A 1 87 ? -9.890 6.357 0.928 1.00 92.69 87 ARG A N 1
ATOM 714 C CA . ARG A 1 87 ? -10.777 5.185 0.920 1.00 92.69 87 ARG A CA 1
ATOM 715 C C . ARG A 1 87 ? -10.526 4.356 2.180 1.00 92.69 87 ARG A C 1
ATOM 717 O O . ARG A 1 87 ? -10.090 3.208 2.116 1.00 92.69 87 ARG A O 1
ATOM 724 N N . PHE A 1 88 ? -10.753 4.973 3.340 1.00 93.56 88 PHE A N 1
ATOM 725 C CA . PHE A 1 88 ? -10.366 4.415 4.638 1.00 93.56 88 PHE A CA 1
ATOM 726 C C . PHE A 1 88 ? -11.133 3.134 4.993 1.00 93.56 88 PHE A C 1
ATOM 728 O O . PHE A 1 88 ? -10.556 2.248 5.615 1.00 93.56 88 PHE A O 1
ATOM 735 N N . GLU A 1 89 ? -12.392 2.996 4.564 1.00 92.12 89 GLU A N 1
ATOM 736 C CA . GLU A 1 89 ? -13.185 1.774 4.779 1.00 92.12 89 GLU A CA 1
ATOM 737 C C . GLU A 1 89 ? -12.558 0.567 4.079 1.00 92.12 89 GLU A C 1
ATOM 739 O O . GLU A 1 89 ? -12.371 -0.496 4.673 1.00 92.12 89 GLU A O 1
ATOM 744 N N . GLU A 1 90 ? -12.186 0.746 2.812 1.00 91.88 90 GLU A N 1
ATOM 745 C CA . GLU A 1 90 ? -11.571 -0.308 2.013 1.00 91.88 90 GLU A CA 1
ATOM 746 C C . GLU A 1 90 ? -10.170 -0.636 2.507 1.00 91.88 90 GLU A C 1
ATOM 748 O O . GLU A 1 90 ? -9.830 -1.815 2.601 1.00 91.88 90 GLU A O 1
ATOM 753 N N . ALA A 1 91 ? -9.388 0.386 2.871 1.00 93.44 91 ALA A N 1
ATOM 754 C CA . ALA A 1 91 ? -8.073 0.207 3.473 1.00 93.44 91 ALA A CA 1
ATOM 755 C C . ALA A 1 91 ? -8.167 -0.604 4.772 1.00 93.44 91 ALA A C 1
ATOM 757 O O . ALA A 1 91 ? -7.420 -1.563 4.945 1.00 93.44 91 ALA A O 1
ATOM 758 N N . LYS A 1 92 ? -9.121 -0.274 5.655 1.00 94.06 92 LYS A N 1
ATOM 759 C CA . LYS A 1 92 ? -9.339 -0.996 6.914 1.00 94.06 92 LYS A CA 1
ATOM 760 C C . LYS A 1 92 ? -9.703 -2.459 6.665 1.00 94.06 92 LYS A C 1
ATOM 762 O O . LYS A 1 92 ? -9.034 -3.346 7.184 1.00 94.06 92 LYS A O 1
ATOM 767 N N . LYS A 1 93 ? -10.693 -2.713 5.805 1.00 93.00 93 LYS A N 1
ATOM 768 C CA . LYS A 1 93 ? -11.137 -4.073 5.459 1.00 93.00 93 LYS A CA 1
ATOM 769 C C . LYS A 1 93 ? -10.021 -4.915 4.840 1.00 93.00 93 LYS A C 1
ATOM 771 O O . LYS A 1 93 ? -9.947 -6.122 5.064 1.00 93.00 93 LYS A O 1
ATOM 776 N N . TRP A 1 94 ? -9.167 -4.297 4.026 1.00 91.50 94 TRP A N 1
ATOM 777 C CA . TRP A 1 94 ? -7.995 -4.965 3.469 1.00 91.50 94 TRP A CA 1
ATOM 778 C C . TRP A 1 94 ? -6.961 -5.299 4.537 1.00 91.50 94 TRP A C 1
ATOM 780 O O . TRP A 1 94 ? -6.476 -6.428 4.562 1.00 91.50 94 TRP A O 1
ATOM 790 N N . SER A 1 95 ? -6.663 -4.359 5.434 1.00 92.94 95 SER A N 1
ATOM 791 C CA . SER A 1 95 ? -5.747 -4.592 6.549 1.00 92.94 95 SER A CA 1
ATOM 792 C C . SER A 1 95 ? -6.235 -5.709 7.473 1.00 92.94 95 SER A C 1
ATOM 794 O O . SER A 1 95 ? -5.450 -6.594 7.792 1.00 92.94 95 SER A O 1
ATOM 796 N N . GLU A 1 96 ? -7.521 -5.740 7.834 1.00 93.50 96 GLU A N 1
ATOM 797 C CA . GLU A 1 96 ? -8.117 -6.815 8.648 1.00 93.50 96 GLU A CA 1
ATOM 798 C C . GLU A 1 96 ? -7.919 -8.192 7.995 1.00 93.50 96 GLU A C 1
ATOM 800 O O . GLU A 1 96 ? -7.375 -9.101 8.615 1.00 93.50 96 GLU A O 1
ATOM 805 N N . ARG A 1 97 ? -8.247 -8.321 6.702 1.00 91.12 97 ARG A N 1
ATOM 806 C CA . ARG A 1 97 ? -8.054 -9.567 5.935 1.00 91.12 97 ARG A CA 1
ATOM 807 C C . ARG A 1 97 ? -6.601 -10.020 5.849 1.00 91.12 97 ARG A C 1
ATOM 809 O O . ARG A 1 97 ? -6.333 -11.215 5.756 1.00 91.12 97 ARG A O 1
ATOM 816 N N . ILE A 1 98 ? -5.664 -9.076 5.810 1.00 90.50 98 ILE A N 1
ATOM 817 C CA . ILE A 1 98 ? -4.234 -9.390 5.811 1.00 90.50 98 ILE A CA 1
ATOM 818 C C . ILE A 1 98 ? -3.809 -9.860 7.202 1.00 90.50 98 ILE A C 1
ATOM 820 O O . ILE A 1 98 ? -3.047 -10.813 7.287 1.00 90.50 98 ILE A O 1
ATOM 824 N N . LEU A 1 99 ? -4.307 -9.241 8.276 1.00 91.00 99 LEU A N 1
ATOM 825 C CA . LEU A 1 99 ? -3.981 -9.601 9.661 1.00 91.00 99 LEU A CA 1
ATOM 826 C C . LEU A 1 99 ? -4.588 -10.936 10.116 1.00 91.00 99 LEU A C 1
ATOM 828 O O . LEU A 1 99 ? -4.059 -11.539 11.047 1.00 91.00 99 LEU A O 1
ATOM 832 N N . GLU A 1 100 ? -5.649 -11.407 9.455 1.00 90.62 100 GLU A N 1
ATOM 833 C CA . GLU A 1 100 ? -6.208 -12.760 9.624 1.00 90.62 100 GLU A CA 1
ATOM 834 C C . GLU A 1 100 ? -5.255 -13.875 9.156 1.00 90.62 100 GLU A C 1
ATOM 836 O O . GLU A 1 100 ? -5.493 -15.045 9.446 1.00 90.62 100 GLU A O 1
ATOM 841 N N . GLN A 1 101 ? -4.201 -13.544 8.407 1.00 85.81 101 GLN A N 1
ATOM 842 C CA . GLN A 1 101 ? -3.235 -14.520 7.912 1.00 85.81 101 GLN A CA 1
ATOM 843 C C . GLN A 1 101 ? -2.286 -14.980 9.026 1.00 85.81 101 GLN A C 1
ATOM 845 O O . GLN A 1 101 ? -1.762 -14.170 9.791 1.00 85.81 101 GLN A O 1
ATOM 850 N N . ASP A 1 102 ? -1.993 -16.277 9.053 1.00 79.19 102 ASP A N 1
ATOM 851 C CA . ASP A 1 102 ? -0.953 -16.837 9.914 1.00 79.19 102 ASP A CA 1
ATOM 852 C C . ASP A 1 102 ? 0.453 -16.587 9.320 1.00 79.19 102 ASP A C 1
ATOM 854 O O . ASP A 1 102 ? 0.614 -16.354 8.120 1.00 79.19 102 ASP A O 1
ATOM 858 N N . ASP A 1 103 ? 1.490 -16.629 10.163 1.00 83.50 103 ASP A N 1
ATOM 859 C CA . ASP A 1 103 ? 2.912 -16.512 9.783 1.00 83.50 103 ASP A CA 1
ATOM 860 C C . ASP A 1 103 ? 3.366 -15.192 9.116 1.00 83.50 103 ASP A C 1
ATOM 862 O O . ASP A 1 103 ? 4.427 -15.143 8.492 1.00 83.50 103 ASP A O 1
ATOM 866 N N . LEU A 1 104 ? 2.639 -14.080 9.267 1.00 84.38 104 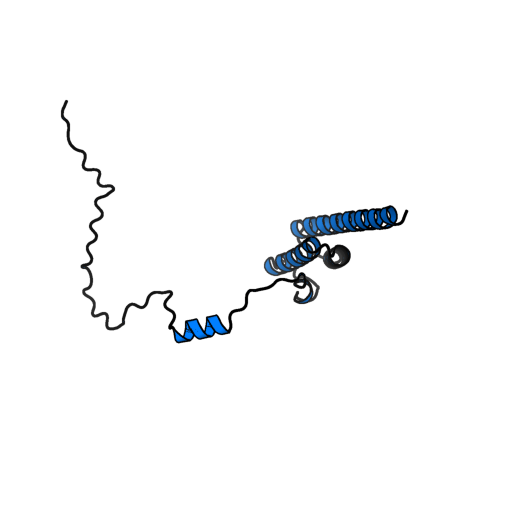LEU A N 1
ATOM 867 C CA . LEU A 1 104 ? 3.104 -12.762 8.795 1.00 84.38 104 LEU A CA 1
ATOM 868 C C . LEU A 1 104 ? 4.448 -12.363 9.433 1.00 84.38 104 LEU A C 1
ATOM 870 O O . LEU A 1 104 ? 4.650 -12.520 10.637 1.00 84.38 104 LEU A O 1
ATOM 874 N N . MET A 1 105 ? 5.343 -11.755 8.645 1.00 87.50 105 MET A N 1
ATOM 875 C CA . MET A 1 105 ? 6.552 -11.126 9.192 1.00 87.50 105 MET A CA 1
ATOM 876 C C . MET A 1 105 ? 6.174 -10.052 10.221 1.00 87.50 105 MET A C 1
ATOM 878 O O . MET A 1 105 ? 5.318 -9.213 9.942 1.00 87.50 105 MET A O 1
ATOM 882 N N . GLU A 1 106 ? 6.847 -10.046 11.373 1.00 88.62 106 GLU A N 1
ATOM 883 C CA . GLU A 1 106 ? 6.550 -9.151 12.503 1.00 88.62 106 GLU A CA 1
ATOM 884 C C . GLU A 1 106 ? 6.547 -7.670 12.094 1.00 88.62 106 GLU A C 1
ATOM 886 O O . GLU A 1 106 ? 5.566 -6.963 12.325 1.00 88.62 106 GLU A O 1
ATOM 891 N N . ASP A 1 107 ? 7.585 -7.229 11.376 1.00 89.56 107 ASP A N 1
ATOM 892 C CA . ASP A 1 107 ? 7.695 -5.851 10.882 1.00 89.56 107 ASP A CA 1
ATOM 893 C C . ASP A 1 107 ? 6.542 -5.477 9.940 1.00 89.56 107 ASP A C 1
ATOM 895 O O . ASP A 1 107 ? 5.995 -4.376 10.009 1.00 89.56 107 ASP A O 1
ATOM 899 N N . PHE A 1 108 ? 6.145 -6.398 9.056 1.00 90.62 108 PHE A N 1
ATOM 900 C CA . PHE A 1 108 ? 5.039 -6.172 8.126 1.00 90.62 108 PHE A CA 1
ATOM 901 C C . PHE A 1 108 ? 3.710 -6.078 8.879 1.00 90.62 108 PHE A C 1
ATOM 903 O O . PHE A 1 108 ? 2.932 -5.153 8.646 1.00 90.62 108 PHE A O 1
ATOM 910 N N . ARG A 1 109 ? 3.482 -6.986 9.831 1.00 91.94 109 ARG A N 1
ATOM 911 C CA . ARG A 1 109 ? 2.285 -7.004 10.673 1.00 91.94 109 ARG A CA 1
ATOM 912 C C . ARG A 1 109 ? 2.127 -5.699 11.450 1.00 91.94 109 ARG A C 1
ATOM 914 O O . ARG A 1 109 ? 1.069 -5.081 11.376 1.00 91.94 109 ARG A O 1
ATOM 921 N N . ALA A 1 110 ? 3.194 -5.228 12.096 1.00 93.75 110 ALA A N 1
ATOM 922 C CA . ALA A 1 110 ? 3.189 -3.978 12.854 1.00 93.75 110 ALA A CA 1
ATOM 923 C C . ALA A 1 110 ? 2.820 -2.760 11.985 1.00 93.75 110 ALA A C 1
ATOM 925 O O . ALA A 1 110 ? 2.113 -1.848 12.426 1.00 93.75 110 ALA A O 1
ATOM 926 N N . VAL A 1 111 ? 3.275 -2.735 10.728 1.00 94.44 111 VAL A N 1
ATOM 927 C CA . VAL A 1 111 ? 2.921 -1.667 9.785 1.00 94.44 111 VAL A CA 1
ATOM 928 C C . VAL A 1 111 ? 1.446 -1.751 9.380 1.00 94.44 111 VAL A C 1
ATOM 930 O O . VAL A 1 111 ? 0.768 -0.721 9.370 1.00 94.44 111 VAL A O 1
ATOM 933 N N . VAL A 1 112 ? 0.926 -2.946 9.091 1.00 94.00 112 VAL A N 1
ATOM 934 C CA . VAL A 1 112 ? -0.487 -3.138 8.721 1.00 94.00 112 VAL A CA 1
ATOM 935 C C . VAL A 1 112 ? -1.422 -2.773 9.881 1.00 94.00 112 VAL A C 1
ATOM 937 O O . VAL A 1 112 ? -2.376 -2.025 9.669 1.00 94.00 112 VAL A O 1
ATOM 940 N N . GLU A 1 113 ? -1.109 -3.182 11.115 1.00 95.31 113 GLU A N 1
ATOM 941 C CA . GLU A 1 113 ? -1.854 -2.798 12.330 1.00 95.31 113 GLU A CA 1
ATOM 942 C C . GLU A 1 113 ? -1.893 -1.271 12.517 1.00 95.31 113 GLU A C 1
ATOM 944 O O . GLU A 1 113 ? -2.924 -0.678 12.842 1.00 95.31 113 GLU A O 1
ATOM 949 N N . LYS A 1 114 ? -0.775 -0.585 12.247 1.00 95.56 114 LYS A N 1
ATOM 950 C CA . LYS A 1 114 ? -0.718 0.881 12.308 1.00 95.56 114 LYS A CA 1
ATOM 951 C C . LYS A 1 114 ? -1.651 1.537 11.290 1.00 95.56 114 LYS A C 1
ATOM 953 O O . LYS A 1 114 ? -2.245 2.572 11.607 1.00 95.56 114 LYS A O 1
ATOM 958 N N . TYR A 1 115 ? -1.744 0.992 10.077 1.00 94.44 115 TYR A N 1
ATOM 959 C CA . TYR A 1 115 ? -2.643 1.512 9.047 1.00 94.44 115 TYR A CA 1
ATOM 960 C C . TYR A 1 115 ? -4.108 1.198 9.348 1.00 94.44 115 TYR A C 1
ATOM 962 O O . TYR A 1 115 ? -4.937 2.089 9.179 1.00 94.44 115 TYR A O 1
ATOM 970 N N . GLU A 1 116 ? -4.424 0.002 9.846 1.00 94.88 116 GLU A N 1
ATOM 971 C CA . GLU A 1 116 ? -5.768 -0.384 10.302 1.00 94.88 116 GLU A CA 1
ATOM 972 C C . GLU A 1 116 ? -6.298 0.605 11.351 1.00 94.88 116 GLU A C 1
ATOM 974 O O . GLU A 1 116 ? -7.310 1.273 11.112 1.00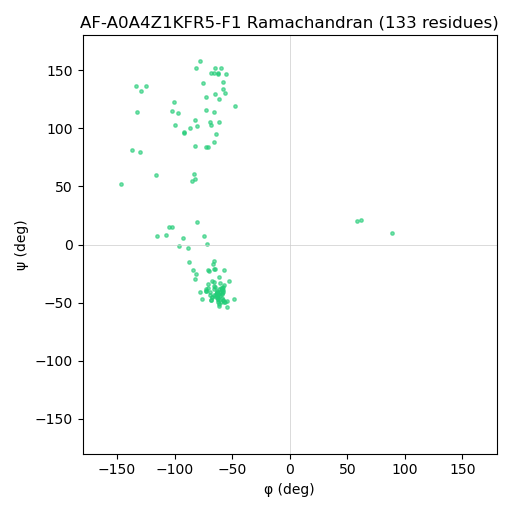 94.88 116 GLU A O 1
ATOM 979 N N . ARG A 1 117 ? -5.529 0.836 12.423 1.00 95.62 117 ARG A N 1
ATOM 980 C CA . ARG A 1 117 ? -5.876 1.809 13.469 1.00 95.62 117 ARG A CA 1
ATOM 981 C C . ARG A 1 117 ? -6.070 3.220 12.917 1.00 95.62 117 ARG A C 1
ATOM 983 O O . ARG A 1 117 ? -7.059 3.879 13.227 1.00 95.62 117 ARG A O 1
ATOM 990 N N . ARG A 1 118 ? -5.134 3.702 12.089 1.00 93.19 118 ARG A N 1
ATOM 991 C CA . ARG A 1 118 ? -5.222 5.046 11.486 1.00 93.19 118 ARG A CA 1
ATOM 992 C C . ARG A 1 118 ? -6.452 5.198 10.597 1.00 93.19 118 ARG A C 1
ATOM 994 O O . ARG A 1 118 ? -7.043 6.273 10.581 1.00 93.19 118 ARG A O 1
ATOM 1001 N N . CYS A 1 119 ? -6.825 4.162 9.847 1.00 93.19 119 CYS A N 1
ATOM 1002 C CA . CYS A 1 119 ? -8.042 4.179 9.039 1.00 93.19 119 CYS A CA 1
ATOM 1003 C C . CYS A 1 119 ? -9.281 4.250 9.934 1.00 93.19 119 CYS A C 1
ATOM 1005 O O . CYS A 1 119 ? -10.153 5.070 9.668 1.00 93.19 119 CYS A O 1
ATOM 1007 N N . GLY A 1 120 ? -9.324 3.474 11.022 1.00 91.25 120 GLY A N 1
ATOM 1008 C CA . GLY A 1 120 ? -10.395 3.552 12.019 1.00 91.25 120 GLY A CA 1
ATOM 1009 C C . GLY A 1 120 ? -10.554 4.957 12.608 1.00 91.25 120 GLY A C 1
ATOM 1010 O O . GLY A 1 120 ? -11.642 5.520 12.562 1.00 91.25 120 GLY A O 1
ATOM 1011 N N . GLU A 1 121 ? -9.458 5.570 13.059 1.00 93.94 121 GLU A N 1
ATOM 1012 C CA . GLU A 1 121 ? -9.454 6.949 13.579 1.00 93.94 121 GLU A CA 1
ATOM 1013 C C . GLU A 1 121 ? -9.961 7.968 12.545 1.00 93.94 121 GLU A C 1
ATOM 1015 O O . GLU A 1 121 ? -10.677 8.908 12.885 1.00 93.94 121 GLU A O 1
ATOM 1020 N N . ARG A 1 122 ? -9.601 7.794 11.266 1.00 91.62 122 ARG A N 1
ATOM 1021 C CA . ARG A 1 122 ? -10.047 8.674 10.175 1.00 91.62 122 ARG A CA 1
ATOM 1022 C C . ARG A 1 122 ? -11.521 8.503 9.834 1.00 91.62 122 ARG A C 1
ATOM 1024 O O . ARG A 1 122 ? -12.140 9.495 9.462 1.00 91.62 122 ARG A O 1
ATOM 1031 N N . LEU A 1 123 ? -12.055 7.288 9.942 1.00 91.38 123 LEU A N 1
ATOM 1032 C CA . LEU A 1 123 ? -13.472 7.009 9.712 1.00 91.38 123 LEU A CA 1
ATOM 1033 C C . LEU A 1 123 ? -14.336 7.635 10.801 1.00 91.38 123 LEU A C 1
ATOM 1035 O O . LEU A 1 123 ? -15.271 8.358 10.476 1.00 91.38 123 LEU A O 1
ATOM 1039 N N . GLU A 1 124 ? -13.977 7.450 12.070 1.00 89.69 124 GLU A N 1
ATOM 1040 C CA . GLU A 1 124 ? -14.711 8.066 13.182 1.00 89.69 124 GLU A CA 1
ATOM 1041 C C . GLU A 1 124 ? -14.639 9.601 13.114 1.00 89.69 124 GLU A C 1
ATOM 1043 O O . GLU A 1 124 ? -15.667 10.270 13.138 1.00 89.69 124 GLU A O 1
ATOM 1048 N N . ALA A 1 125 ? -13.454 10.171 12.863 1.00 87.38 125 ALA A N 1
ATOM 1049 C CA . ALA A 1 125 ? -13.304 11.618 12.677 1.00 87.38 125 ALA A CA 1
ATOM 1050 C C . ALA A 1 125 ? -14.007 12.168 11.416 1.00 87.38 125 ALA A C 1
ATOM 1052 O O . ALA A 1 125 ? -14.221 13.376 11.310 1.00 87.38 125 ALA A O 1
ATOM 1053 N N . GLY A 1 126 ? -14.290 11.322 10.422 1.00 82.12 126 GLY A N 1
ATOM 1054 C CA . GLY A 1 126 ? -15.100 11.676 9.255 1.00 82.12 126 GLY A CA 1
ATOM 1055 C C . GLY A 1 126 ? -16.585 11.729 9.604 1.00 82.12 126 GLY A C 1
ATOM 1056 O O . GLY A 1 126 ? -17.242 12.722 9.308 1.00 82.12 126 GLY A O 1
ATOM 1057 N N . ARG A 1 127 ? -17.075 10.711 10.318 1.00 78.00 127 ARG A N 1
ATOM 1058 C CA . ARG A 1 127 ? -18.470 10.607 10.771 1.00 78.00 127 ARG A CA 1
ATOM 1059 C C . ARG A 1 127 ? -18.864 11.743 11.715 1.00 78.00 127 ARG A C 1
ATOM 1061 O O . ARG A 1 127 ? -19.902 12.361 11.520 1.00 78.00 127 ARG A O 1
ATOM 1068 N N . GLU A 1 128 ? -17.999 12.093 12.668 1.00 74.38 128 GLU A N 1
ATOM 1069 C CA . GLU A 1 128 ? -18.233 13.220 13.589 1.00 74.38 128 GLU A CA 1
ATOM 1070 C C . GLU A 1 128 ? -18.352 14.576 12.869 1.00 74.38 128 GLU A C 1
ATOM 1072 O O . GLU A 1 128 ? -19.018 15.488 13.361 1.00 74.38 128 GLU A O 1
ATOM 1077 N N . LYS A 1 129 ? -17.708 14.734 11.705 1.00 72.50 129 LYS A N 1
ATOM 1078 C CA . LYS A 1 129 ? -17.800 15.963 10.905 1.00 72.50 129 LYS A CA 1
ATOM 1079 C C . LYS A 1 129 ? -19.100 16.048 10.122 1.00 72.50 129 LYS A C 1
ATOM 1081 O O . LYS A 1 129 ? -19.685 17.123 10.088 1.00 72.50 129 LYS A O 1
ATOM 1086 N N . GLU A 1 130 ? -19.552 14.942 9.540 1.00 67.19 130 GLU A N 1
ATOM 1087 C CA . GLU A 1 130 ? -20.832 14.892 8.823 1.00 67.19 130 GLU A CA 1
ATOM 1088 C C . GLU A 1 130 ? -22.010 15.175 9.772 1.00 67.19 130 GLU A C 1
ATOM 1090 O O . GLU A 1 130 ? -22.869 15.993 9.457 1.00 67.19 130 GLU A O 1
ATOM 1095 N N . GLU A 1 131 ? -21.996 14.614 10.986 1.00 61.81 131 GLU A N 1
ATOM 1096 C CA . GLU A 1 131 ? -23.041 14.856 11.999 1.00 61.81 131 GLU A CA 1
ATOM 1097 C C . GLU A 1 131 ? -23.013 16.279 12.597 1.00 61.81 131 GLU A C 1
ATOM 1099 O O . GLU A 1 131 ? -24.016 16.759 13.133 1.00 61.81 131 GLU A O 1
ATOM 1104 N N . GLY A 1 132 ? -21.863 16.958 12.539 1.00 58.62 132 GLY A N 1
ATOM 1105 C CA . GLY A 1 132 ? -21.697 18.337 13.003 1.00 58.62 132 GLY A CA 1
ATOM 1106 C C . GLY A 1 132 ? -22.109 19.399 11.980 1.00 58.62 132 GLY A C 1
ATOM 1107 O O . GLY A 1 132 ? -22.399 20.524 12.376 1.00 58.62 132 GLY A O 1
ATOM 1108 N N . GLU A 1 133 ? -22.138 19.059 10.689 1.00 57.47 133 GLU A N 1
ATOM 1109 C CA . GLU A 1 133 ? -22.518 19.965 9.593 1.00 57.47 133 GLU A CA 1
ATOM 1110 C C . GLU A 1 133 ? -24.041 19.963 9.329 1.00 57.47 133 GLU A C 1
ATOM 1112 O O . GLU A 1 133 ? -24.563 20.874 8.691 1.00 57.47 133 GLU A O 1
ATOM 1117 N N . GLU A 1 134 ? -24.767 18.972 9.862 1.00 52.78 134 GLU A N 1
ATOM 1118 C CA . GLU A 1 134 ? -26.227 18.816 9.732 1.00 52.78 134 GLU A CA 1
ATOM 1119 C C . GLU A 1 134 ? -27.039 19.463 10.888 1.00 52.78 134 GLU A C 1
ATOM 1121 O O . GLU A 1 134 ? -28.264 19.333 10.942 1.00 52.78 134 GLU A O 1
ATOM 1126 N N . LYS A 1 135 ? -26.386 20.179 11.817 1.00 45.19 135 LYS A N 1
ATOM 1127 C CA . LYS A 1 135 ? -27.017 20.921 12.932 1.00 45.19 135 LYS A CA 1
ATOM 1128 C C . LYS A 1 135 ? -26.872 22.430 12.790 1.00 45.19 135 LYS A C 1
ATOM 1130 O O . LYS A 1 135 ? -27.848 23.127 13.154 1.00 45.19 135 LYS A O 1
#

Secondary structure (DSSP, 8-state):
--------GGG----------S---S----TT---HHHHHHHHHH-------S-HHHHSPPSSP-TT-HHHHHHHH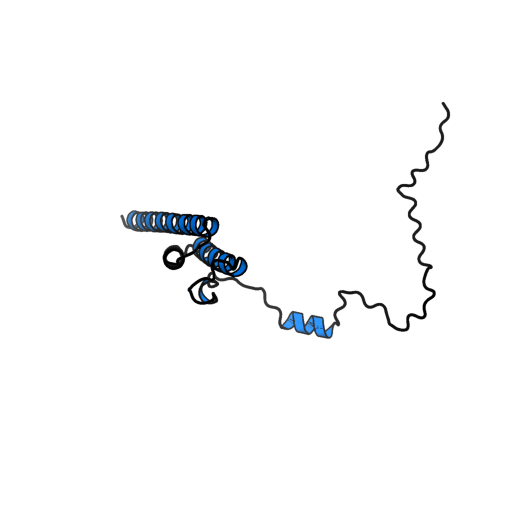HHHHHHHHTT-HHHHHHHHHHHHTSTT--HHHHHHHHHHHHHHHHHHHHHHHHHHHH--

Sequence (135 aa):
MSDSPEENPLFAIEYDSSDESTPDTTEKVPRDFQSEENFQAVRREWKARSESGEIHKTLPPLPLNPRSKPQTAQFLYAIEELYFYRRFEEAKKWSERILEQDDLMEDFRAVVEKYERRCGERLEAGREKEEGEEK